Protein AF-A0A8B5WZE5-F1 (afdb_monomer_lite)

Structure (mmCIF, N/CA/C/O backbone):
data_AF-A0A8B5WZE5-F1
#
_entry.id   AF-A0A8B5WZE5-F1
#
loop_
_atom_site.group_PDB
_atom_site.id
_atom_site.type_symbol
_atom_site.label_atom_id
_atom_site.label_alt_id
_atom_site.label_comp_id
_atom_site.label_asym_id
_atom_site.label_entity_id
_atom_site.label_seq_id
_atom_site.pdbx_PDB_ins_code
_atom_site.Cartn_x
_atom_site.Cartn_y
_atom_site.Cartn_z
_atom_site.occupancy
_atom_site.B_iso_or_equiv
_atom_site.auth_seq_id
_atom_site.auth_comp_id
_atom_site.auth_asym_id
_atom_site.auth_atom_id
_atom_site.pdbx_PDB_model_num
ATOM 1 N N . ASN A 1 1 ? -8.996 -3.063 27.173 1.00 74.25 1 ASN A N 1
ATOM 2 C CA . ASN A 1 1 ? -9.411 -4.386 27.710 1.00 74.25 1 ASN A CA 1
ATOM 3 C C . ASN A 1 1 ? -8.411 -4.781 28.792 1.00 74.25 1 ASN A C 1
ATOM 5 O O . ASN A 1 1 ? -7.514 -3.985 29.058 1.00 74.25 1 ASN A O 1
ATOM 9 N N . ASP A 1 2 ? -8.568 -5.942 29.431 1.00 77.44 2 ASP A N 1
ATOM 10 C CA . ASP A 1 2 ? -7.652 -6.405 30.493 1.00 77.44 2 ASP A CA 1
ATOM 11 C C . ASP A 1 2 ? -6.205 -6.588 29.988 1.00 77.44 2 ASP A C 1
ATOM 13 O O . ASP A 1 2 ? -5.259 -6.523 30.766 1.00 77.44 2 ASP A O 1
ATOM 17 N N . ASP A 1 3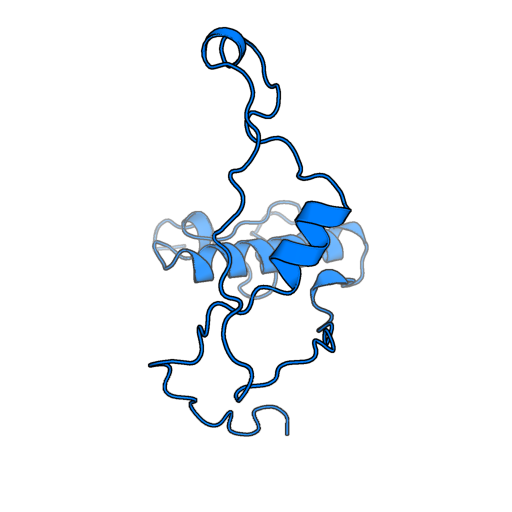 ? -6.035 -6.694 28.668 1.00 82.94 3 ASP A N 1
ATOM 18 C CA . ASP A 1 3 ? -4.751 -6.805 27.971 1.00 82.94 3 ASP A CA 1
ATOM 19 C C . ASP A 1 3 ? -4.038 -5.455 27.734 1.00 82.94 3 ASP A C 1
ATOM 21 O O . ASP A 1 3 ? -2.954 -5.417 27.161 1.00 82.94 3 ASP A O 1
ATOM 25 N N . GLY A 1 4 ? -4.633 -4.327 28.143 1.00 89.12 4 GLY A N 1
ATOM 26 C CA . GLY A 1 4 ? -4.045 -2.990 27.966 1.00 89.12 4 GLY A CA 1
ATOM 27 C C . GLY A 1 4 ? -4.208 -2.380 26.567 1.00 89.12 4 GLY A C 1
ATOM 28 O O . GLY A 1 4 ? -3.695 -1.289 26.319 1.00 89.12 4 GLY A O 1
ATOM 29 N N . PHE A 1 5 ? -4.959 -3.028 25.672 1.00 93.06 5 PHE A N 1
ATOM 30 C CA . PHE A 1 5 ? -5.243 -2.538 24.320 1.00 93.06 5 PHE A CA 1
ATOM 31 C C . PHE A 1 5 ? -6.580 -1.791 24.229 1.00 93.06 5 PHE A C 1
ATOM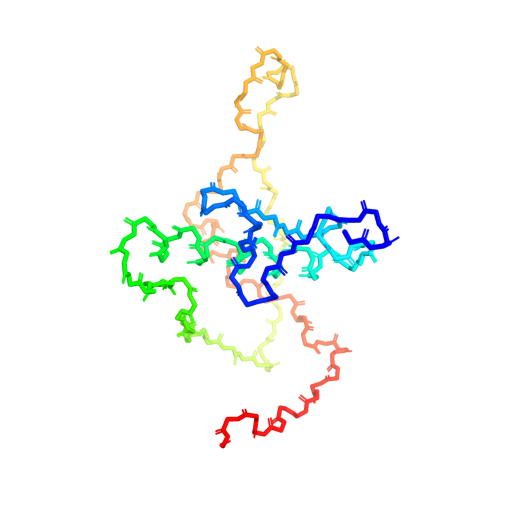 33 O O . PHE A 1 5 ? -7.468 -1.892 25.093 1.00 93.06 5 PHE A O 1
ATOM 40 N N . ILE A 1 6 ? -6.737 -1.024 23.148 1.00 94.56 6 ILE A N 1
ATOM 41 C CA . ILE A 1 6 ? -7.971 -0.302 22.849 1.00 94.56 6 ILE A CA 1
ATOM 42 C C . ILE A 1 6 ? -9.043 -1.319 22.465 1.00 94.56 6 ILE A C 1
ATOM 44 O O . ILE A 1 6 ? -8.933 -2.032 21.470 1.00 94.56 6 ILE A O 1
ATOM 48 N N . ARG A 1 7 ? -10.123 -1.366 23.249 1.00 93.75 7 ARG A N 1
ATOM 49 C CA . ARG A 1 7 ? -11.259 -2.234 22.940 1.00 93.75 7 ARG A CA 1
ATOM 50 C C . ARG A 1 7 ? -11.985 -1.695 21.711 1.00 93.75 7 ARG A C 1
ATOM 52 O O . ARG A 1 7 ? -12.432 -0.548 21.717 1.00 93.75 7 ARG A O 1
ATOM 59 N N . THR A 1 8 ? -12.130 -2.545 20.706 1.00 94.75 8 THR A N 1
ATOM 60 C CA . THR A 1 8 ? -12.795 -2.233 19.441 1.00 94.75 8 THR A CA 1
ATOM 61 C C . THR A 1 8 ? -13.804 -3.311 19.066 1.00 94.75 8 THR A C 1
ATOM 63 O O . THR A 1 8 ? -13.708 -4.452 19.522 1.00 94.75 8 THR A O 1
ATOM 66 N N . ASP A 1 9 ? -14.784 -2.942 18.248 1.00 93.81 9 ASP A N 1
ATOM 67 C CA . ASP A 1 9 ? -15.598 -3.888 17.495 1.00 93.81 9 ASP A CA 1
ATOM 68 C C . ASP A 1 9 ? -14.695 -4.624 16.482 1.00 93.81 9 ASP A C 1
ATOM 70 O O . ASP A 1 9 ? -14.005 -3.972 15.694 1.00 93.81 9 ASP A O 1
ATOM 74 N N . PRO A 1 10 ? -14.666 -5.968 16.482 1.00 90.81 10 PRO A N 1
ATOM 75 C CA . PRO A 1 10 ? -13.763 -6.737 15.623 1.00 90.81 10 PRO A CA 1
ATOM 76 C C . PRO A 1 10 ? -14.065 -6.595 14.121 1.00 90.81 10 PRO A C 1
ATOM 78 O O . PRO A 1 10 ? -13.179 -6.830 13.295 1.00 90.81 10 PRO A O 1
ATOM 81 N N . THR A 1 11 ? -15.291 -6.208 13.768 1.00 89.81 11 THR A N 1
ATOM 82 C CA . THR A 1 11 ? -15.778 -6.070 12.392 1.00 89.81 11 THR A CA 1
ATOM 83 C C . THR A 1 11 ? -15.551 -4.658 11.867 1.00 89.81 11 THR A C 1
ATOM 85 O O . THR A 1 11 ? -15.093 -4.496 10.739 1.00 89.81 11 THR A O 1
ATOM 88 N N . THR A 1 12 ? -15.833 -3.639 12.684 1.00 92.00 12 THR A N 1
ATOM 89 C CA . THR A 1 12 ? -15.807 -2.227 12.253 1.00 92.00 12 THR A CA 1
ATOM 90 C C . THR A 1 12 ? -14.593 -1.443 12.752 1.00 92.00 12 THR A C 1
ATOM 92 O O . THR A 1 12 ? -14.337 -0.343 12.274 1.00 92.00 12 THR A O 1
ATOM 95 N N . GLY A 1 13 ? -13.850 -1.958 13.737 1.00 94.56 13 GLY A N 1
ATOM 96 C CA . GLY A 1 13 ? -12.756 -1.238 14.400 1.00 94.56 13 GLY A CA 1
ATOM 97 C C . GLY A 1 13 ? -13.220 -0.096 15.313 1.00 94.56 13 GLY A C 1
ATOM 98 O O . GLY A 1 13 ? -12.390 0.658 15.824 1.00 94.56 13 GLY A O 1
ATOM 99 N N . GLN A 1 14 ? -14.530 0.067 15.526 1.00 97.06 14 GLN A N 1
ATOM 100 C CA . GLN A 1 14 ? -15.089 1.162 16.320 1.00 97.06 14 GLN A CA 1
ATOM 101 C C . GLN A 1 14 ? -14.819 0.955 17.810 1.00 97.06 14 GLN A C 1
ATOM 103 O O . GLN A 1 14 ? -14.977 -0.143 18.338 1.00 97.06 14 GLN A O 1
ATOM 108 N N . THR A 1 15 ? -14.408 2.011 18.507 1.00 96.81 15 THR A N 1
ATOM 109 C CA . THR A 1 15 ? -14.197 1.970 19.961 1.00 96.81 15 THR A CA 1
ATOM 110 C C . THR A 1 15 ? -15.504 2.222 20.722 1.00 96.81 15 THR A C 1
ATOM 112 O O . THR A 1 15 ? -16.578 2.352 20.140 1.00 96.81 15 THR A O 1
ATOM 115 N N . SER A 1 16 ? -15.430 2.359 22.048 1.00 95.81 16 SER A N 1
ATOM 116 C CA . SER A 1 16 ? -16.565 2.834 22.852 1.00 95.81 16 SER A CA 1
ATOM 117 C C . SER A 1 16 ? -17.004 4.267 22.523 1.00 95.81 16 SER A C 1
ATOM 119 O O . SER A 1 16 ? -18.099 4.667 22.912 1.00 95.81 16 SER A O 1
ATOM 121 N N . LEU A 1 17 ? -16.154 5.063 21.865 1.00 96.69 17 LEU A N 1
ATOM 122 C CA . LEU A 1 17 ? -16.511 6.391 21.377 1.00 96.69 17 LEU A CA 1
ATOM 123 C C . LEU A 1 17 ? -16.948 6.277 19.908 1.00 96.69 17 LEU A C 1
ATOM 125 O O . LEU A 1 17 ? -16.138 5.846 19.087 1.00 96.69 17 LEU A O 1
ATOM 129 N N . PRO A 1 18 ? -18.174 6.706 19.544 1.00 94.69 18 PRO A N 1
ATOM 130 C CA . PRO A 1 18 ? -18.724 6.473 18.205 1.00 94.69 18 PRO A CA 1
ATOM 131 C C . PRO A 1 18 ? -17.876 7.014 17.045 1.00 94.69 18 PRO A C 1
ATOM 133 O O . PRO A 1 18 ? -17.896 6.464 15.952 1.00 94.69 18 PRO A O 1
ATOM 136 N N . TRP A 1 19 ? -17.117 8.079 17.280 1.00 94.88 19 TRP A N 1
ATOM 137 C CA . TRP A 1 19 ? -16.306 8.763 16.272 1.00 94.88 19 TRP A CA 1
ATOM 138 C C . TRP A 1 19 ? -14.815 8.390 16.333 1.00 94.88 19 TRP A C 1
ATOM 140 O O . TRP A 1 19 ? -14.006 8.994 15.634 1.00 94.88 19 TRP A O 1
ATOM 150 N N . VAL A 1 20 ? -14.436 7.419 17.173 1.00 97.31 20 VAL A N 1
ATOM 151 C CA . VAL A 1 20 ? -13.049 6.963 17.329 1.00 97.31 20 VAL A CA 1
ATOM 152 C C . VAL A 1 20 ? -12.947 5.491 16.953 1.00 97.31 20 VAL A C 1
ATOM 154 O O . VAL A 1 20 ? -13.682 4.648 17.473 1.00 97.31 20 VAL A O 1
ATOM 157 N N . PHE A 1 21 ? -11.979 5.190 16.092 1.00 97.38 21 PHE A N 1
ATOM 158 C CA . PHE A 1 21 ? -11.694 3.859 15.569 1.00 97.38 21 PHE A CA 1
ATOM 159 C C . PHE A 1 21 ? -10.238 3.492 15.858 1.00 97.38 21 PHE A C 1
ATOM 161 O O . PHE A 1 21 ? -9.384 4.370 16.004 1.00 97.38 21 PHE A O 1
ATOM 168 N N . SER A 1 22 ? -9.944 2.200 15.960 1.00 96.38 22 SER A N 1
ATOM 169 C CA . SER A 1 22 ? -8.585 1.702 16.158 1.00 96.38 22 SER A CA 1
ATOM 170 C C . SER A 1 22 ? -8.373 0.381 15.419 1.00 96.38 22 SER A C 1
ATOM 172 O O . SER A 1 22 ? -9.299 -0.403 15.230 1.00 96.38 22 SER A O 1
ATOM 174 N N . GLY A 1 23 ? -7.137 0.147 14.990 1.00 95.12 23 GLY A N 1
ATOM 175 C CA . GLY A 1 23 ? -6.712 -1.053 14.283 1.00 95.12 23 GLY A CA 1
ATOM 176 C C . GLY A 1 23 ? -5.224 -1.314 14.505 1.00 95.12 23 GLY A C 1
ATOM 177 O O . GLY A 1 23 ? -4.501 -0.467 15.034 1.00 95.12 23 GLY A O 1
ATOM 178 N N . GLY A 1 24 ? -4.773 -2.503 14.112 1.00 93.75 24 GLY A N 1
ATOM 179 C CA . GLY A 1 24 ? -3.401 -2.964 14.314 1.00 93.75 24 GLY A CA 1
ATOM 180 C C . GLY A 1 24 ? -3.064 -3.182 15.786 1.00 93.75 24 GLY A C 1
ATOM 181 O O . GLY A 1 24 ? -3.947 -3.423 16.610 1.00 93.75 24 GLY A O 1
ATOM 182 N N . ASP A 1 25 ? -1.779 -3.072 16.115 1.00 94.81 25 ASP A N 1
ATOM 183 C CA . ASP A 1 25 ? -1.249 -3.435 17.432 1.00 94.81 25 ASP A CA 1
ATOM 184 C C . ASP A 1 25 ? -1.888 -2.657 18.593 1.00 94.81 25 ASP A C 1
ATOM 186 O O . ASP A 1 25 ? -1.992 -3.178 19.700 1.00 94.81 25 ASP A O 1
ATOM 190 N N . ALA A 1 26 ? -2.381 -1.438 18.348 1.00 92.50 26 ALA A N 1
ATOM 191 C CA . ALA A 1 26 ? -3.083 -0.644 19.356 1.00 92.50 26 ALA A CA 1
ATOM 192 C C . ALA A 1 26 ? -4.426 -1.263 19.794 1.00 92.50 26 ALA A C 1
ATOM 194 O O . ALA A 1 26 ? -4.874 -1.020 20.917 1.00 92.50 26 ALA A O 1
ATOM 195 N N . ALA A 1 27 ? -5.062 -2.050 18.922 1.00 92.06 27 ALA A N 1
ATOM 196 C CA . ALA A 1 27 ? -6.361 -2.676 19.156 1.00 92.06 27 ALA A CA 1
ATOM 197 C C . ALA A 1 27 ? -6.249 -4.179 19.457 1.00 92.06 27 ALA A C 1
ATOM 199 O O . ALA A 1 27 ? -6.918 -4.676 20.360 1.00 92.06 27 ALA A O 1
ATOM 200 N N . THR A 1 28 ? -5.414 -4.905 18.708 1.00 87.25 28 THR A N 1
ATOM 201 C CA . THR A 1 28 ? -5.318 -6.375 18.780 1.00 87.25 28 THR A CA 1
ATOM 202 C C . THR A 1 28 ? -4.072 -6.885 19.498 1.00 87.25 28 THR A C 1
ATOM 204 O O . THR A 1 28 ? -3.958 -8.087 19.722 1.00 87.25 28 THR A O 1
ATOM 207 N N . GLY A 1 29 ? -3.131 -6.000 19.830 1.00 88.81 29 GLY A N 1
ATOM 208 C CA . GLY A 1 29 ? -1.786 -6.379 20.249 1.00 88.81 29 GLY A CA 1
ATOM 209 C C . GLY A 1 29 ? -0.880 -6.803 19.086 1.00 88.81 29 GLY A C 1
ATOM 210 O O . GLY A 1 29 ? -1.349 -6.888 17.945 1.00 88.81 29 GLY A O 1
ATOM 211 N N . PRO A 1 30 ? 0.418 -7.045 19.368 1.00 90.44 30 PRO A N 1
ATOM 212 C CA . PRO A 1 30 ? 1.441 -7.305 18.357 1.00 90.44 30 PRO A CA 1
ATOM 213 C C . PRO A 1 30 ? 1.065 -8.445 17.412 1.00 90.44 30 PRO A C 1
ATOM 215 O O . PRO A 1 30 ? 0.794 -9.567 17.848 1.00 90.44 30 PRO A O 1
ATOM 218 N N . SER A 1 31 ? 1.073 -8.171 16.110 1.00 90.88 31 SER A N 1
ATOM 219 C CA . SER A 1 31 ? 0.744 -9.164 15.087 1.00 90.88 31 SER A CA 1
ATOM 220 C C . SER A 1 31 ? 1.610 -9.026 13.833 1.00 90.88 31 SER A C 1
ATOM 222 O O . SER A 1 31 ? 2.638 -8.352 13.821 1.00 90.88 31 SER A O 1
ATOM 224 N N . SER A 1 32 ? 1.214 -9.706 12.756 1.00 94.06 32 SER A N 1
ATOM 225 C CA . SER A 1 32 ? 1.829 -9.506 11.446 1.00 94.06 32 SER A CA 1
ATOM 226 C C . SER A 1 32 ? 1.437 -8.148 10.856 1.00 94.06 32 SER A C 1
ATOM 228 O O . SER A 1 32 ? 0.336 -7.642 11.086 1.00 94.06 32 SER A O 1
ATOM 230 N N . VAL A 1 33 ? 2.307 -7.595 10.007 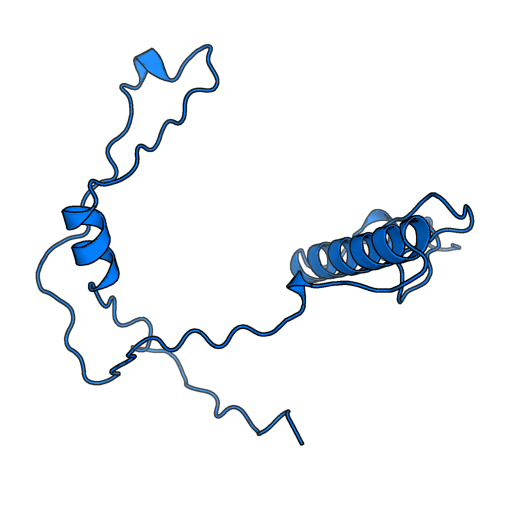1.00 94.06 33 VAL A N 1
ATOM 231 C CA . VAL A 1 33 ? 2.015 -6.373 9.238 1.00 94.06 33 VAL A CA 1
ATOM 232 C C . VAL A 1 33 ? 0.736 -6.537 8.407 1.00 94.06 33 VAL A C 1
ATOM 234 O O . VAL A 1 33 ? -0.070 -5.615 8.330 1.00 94.06 33 VAL A O 1
ATOM 237 N N . VAL A 1 34 ? 0.504 -7.730 7.848 1.00 94.38 34 VAL A N 1
ATOM 238 C CA . VAL A 1 34 ? -0.710 -8.044 7.078 1.00 94.38 34 VAL A CA 1
ATOM 239 C C . VAL A 1 34 ? -1.962 -7.915 7.947 1.00 94.38 34 VAL A C 1
ATOM 241 O O . VAL A 1 34 ? -2.945 -7.314 7.520 1.00 94.38 34 VAL A O 1
ATOM 244 N N . ASN A 1 35 ? -1.918 -8.400 9.189 1.00 93.50 35 ASN A N 1
ATOM 245 C CA . ASN A 1 35 ? -3.039 -8.269 10.120 1.00 93.50 35 ASN A CA 1
ATOM 246 C C . ASN A 1 35 ? -3.288 -6.810 10.517 1.00 93.50 35 ASN A C 1
ATOM 248 O O . ASN A 1 35 ? -4.446 -6.403 10.630 1.00 93.50 35 ASN A O 1
ATOM 252 N N . ALA A 1 36 ? -2.229 -6.014 10.684 1.00 94.31 36 ALA A N 1
ATOM 253 C CA . ALA A 1 36 ? -2.356 -4.587 10.962 1.00 94.31 36 ALA A CA 1
ATOM 254 C C . ALA A 1 36 ? -2.986 -3.825 9.784 1.00 94.31 36 ALA A C 1
ATOM 256 O O . ALA A 1 36 ? -3.902 -3.030 9.998 1.00 94.31 36 ALA A O 1
ATOM 257 N N . ILE A 1 37 ? -2.573 -4.123 8.546 1.00 94.56 37 ILE A N 1
ATOM 258 C CA . ILE A 1 37 ? -3.175 -3.564 7.325 1.00 94.56 37 ILE A CA 1
ATOM 259 C C . ILE A 1 37 ? -4.654 -3.952 7.235 1.00 94.56 37 ILE A C 1
ATOM 261 O O . ILE A 1 37 ? -5.505 -3.085 7.048 1.00 94.56 37 ILE A O 1
ATOM 265 N N . ALA A 1 38 ? -4.979 -5.232 7.441 1.00 92.94 38 ALA A N 1
ATOM 266 C CA . ALA A 1 38 ? -6.359 -5.709 7.421 1.00 92.94 38 ALA A CA 1
ATOM 267 C C . ALA A 1 38 ? -7.223 -5.034 8.502 1.00 92.94 38 ALA A C 1
ATOM 269 O O . ALA A 1 38 ? -8.389 -4.731 8.269 1.00 92.94 38 ALA A O 1
ATOM 270 N N . ALA A 1 39 ? -6.669 -4.782 9.691 1.00 95.06 39 ALA A N 1
ATOM 271 C CA . ALA A 1 39 ? -7.364 -4.056 10.752 1.00 95.06 39 ALA A CA 1
ATOM 272 C C . ALA A 1 39 ? -7.578 -2.573 10.413 1.00 95.06 39 ALA A C 1
ATOM 274 O O . ALA A 1 39 ? -8.644 -2.036 10.708 1.00 95.06 39 ALA A O 1
ATOM 275 N N . GLY A 1 40 ? -6.601 -1.926 9.772 1.00 94.38 40 GLY A N 1
ATOM 276 C CA . GLY A 1 40 ? -6.748 -0.559 9.269 1.00 94.38 40 GLY A CA 1
ATOM 277 C C . GLY A 1 40 ? -7.833 -0.446 8.196 1.00 94.38 40 GLY A C 1
ATOM 278 O O . GLY A 1 40 ? -8.633 0.484 8.226 1.00 94.38 40 GLY A O 1
ATOM 279 N N . GLU A 1 41 ? -7.914 -1.426 7.297 1.00 94.38 41 GLU A N 1
ATOM 280 C CA . GLU A 1 41 ? -8.952 -1.499 6.265 1.00 94.38 41 GLU A CA 1
ATOM 281 C C . GLU A 1 41 ? -10.357 -1.661 6.873 1.00 94.38 41 GLU A C 1
ATOM 283 O O . GLU A 1 41 ? -11.263 -0.908 6.520 1.00 94.38 41 GLU A O 1
ATOM 288 N N . ARG A 1 42 ? -10.528 -2.544 7.870 1.00 93.25 42 ARG A N 1
ATOM 289 C CA . ARG A 1 42 ? -11.797 -2.665 8.616 1.00 93.25 42 ARG A CA 1
ATOM 290 C C . ARG A 1 42 ? -12.193 -1.360 9.300 1.00 93.25 42 ARG A C 1
ATOM 292 O O . ARG A 1 42 ? -13.348 -0.953 9.209 1.00 93.25 42 ARG A O 1
ATOM 299 N N . ALA A 1 43 ? -11.236 -0.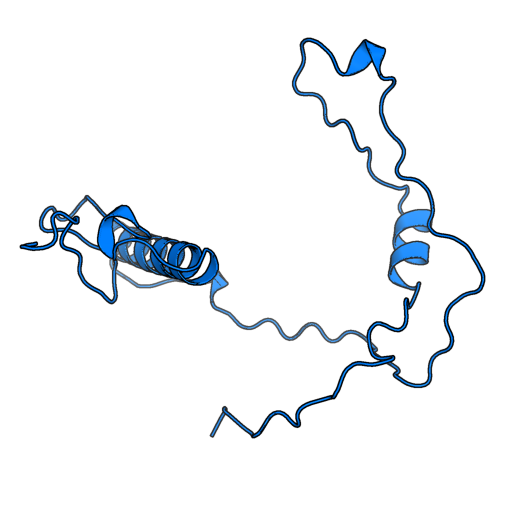688 9.943 1.00 95.06 43 ALA A N 1
ATOM 300 C CA . ALA A 1 43 ? -11.471 0.611 10.565 1.00 95.06 43 ALA A CA 1
ATOM 301 C C . ALA A 1 43 ? -11.897 1.669 9.534 1.00 95.06 43 ALA A C 1
ATOM 303 O O . ALA A 1 43 ? -12.800 2.452 9.809 1.00 95.06 43 ALA A O 1
ATOM 304 N N . ALA A 1 44 ? -11.309 1.668 8.333 1.00 94.25 44 ALA A N 1
ATOM 305 C CA . ALA A 1 44 ? -11.703 2.569 7.252 1.00 94.25 44 ALA A CA 1
ATOM 306 C C . ALA A 1 44 ? -13.148 2.322 6.787 1.00 94.25 44 ALA A C 1
ATOM 308 O O . ALA A 1 44 ? -13.897 3.279 6.604 1.00 94.25 44 ALA A O 1
ATOM 309 N N . VAL A 1 45 ? -13.569 1.058 6.672 1.00 93.31 45 VAL A N 1
ATOM 310 C CA . VAL A 1 45 ? -14.968 0.707 6.372 1.00 93.31 45 VAL A CA 1
ATOM 311 C C . VAL A 1 45 ? -15.917 1.133 7.492 1.00 93.31 45 VAL A C 1
ATOM 313 O O . VAL A 1 45 ? -16.992 1.667 7.214 1.00 93.31 45 VAL A O 1
ATOM 316 N N . GLY A 1 46 ? -15.517 0.959 8.755 1.00 94.44 46 GLY A N 1
ATOM 317 C CA . GLY A 1 46 ? -16.284 1.440 9.904 1.00 94.44 46 GLY A CA 1
ATOM 318 C C . GLY A 1 46 ? -16.453 2.961 9.904 1.00 94.44 46 GLY A C 1
ATOM 319 O O . GLY A 1 46 ? -17.553 3.453 10.149 1.00 94.44 46 GLY A O 1
ATOM 320 N N . ILE A 1 47 ? -15.390 3.701 9.570 1.00 95.19 47 ILE A N 1
ATOM 321 C CA . ILE A 1 47 ? -15.415 5.164 9.431 1.00 95.19 47 ILE A CA 1
ATOM 322 C C . ILE A 1 47 ? -16.350 5.580 8.292 1.00 95.19 47 ILE A C 1
ATOM 324 O O . ILE A 1 47 ? -17.203 6.441 8.498 1.00 95.19 47 ILE A O 1
ATOM 328 N N . ASP A 1 48 ? -16.218 4.970 7.112 1.00 94.00 48 ASP A N 1
ATOM 329 C CA . ASP A 1 48 ? -17.062 5.267 5.947 1.00 94.00 48 ASP A CA 1
ATOM 330 C C . ASP A 1 48 ? -18.545 5.031 6.263 1.00 94.00 48 ASP A C 1
ATOM 332 O O . ASP A 1 48 ? -19.367 5.934 6.104 1.00 94.00 48 ASP A O 1
ATOM 336 N N . THR A 1 49 ? -18.865 3.871 6.842 1.00 93.88 49 THR A N 1
ATOM 337 C CA . THR A 1 49 ? -20.225 3.513 7.269 1.00 93.88 49 THR A CA 1
ATOM 338 C C . THR A 1 49 ? -20.764 4.484 8.321 1.00 93.88 49 THR A C 1
ATOM 340 O O . THR A 1 49 ? -21.915 4.909 8.236 1.00 93.88 49 THR A O 1
ATOM 343 N N . TYR A 1 50 ? -19.944 4.889 9.297 1.00 94.88 50 TYR A N 1
ATOM 344 C CA . TYR A 1 50 ? -20.342 5.857 10.324 1.00 94.88 50 TYR A CA 1
ATOM 345 C C . TYR A 1 50 ? -20.640 7.244 9.740 1.00 94.88 50 TYR A C 1
ATOM 347 O O . TYR A 1 50 ? -21.583 7.905 10.174 1.00 94.88 50 TYR A O 1
ATOM 355 N N . LEU A 1 51 ? -19.856 7.689 8.755 1.00 94.81 51 LEU A N 1
ATOM 356 C CA . LEU A 1 51 ? -20.013 9.005 8.133 1.00 94.81 51 LEU A CA 1
ATOM 357 C C . LEU A 1 51 ? -21.135 9.045 7.089 1.00 94.81 51 LEU A C 1
ATOM 359 O O . LEU A 1 51 ? -21.787 10.077 6.937 1.00 94.81 51 LEU A O 1
ATOM 363 N N . CYS A 1 52 ? -21.345 7.949 6.360 1.00 92.19 52 CYS A N 1
ATOM 364 C CA . CYS A 1 52 ? -22.248 7.902 5.210 1.00 92.19 52 CYS A CA 1
ATOM 365 C C . CYS A 1 52 ? -23.574 7.181 5.486 1.00 92.19 52 CYS A C 1
ATOM 367 O O . CYS A 1 52 ? -24.512 7.343 4.708 1.00 92.19 52 CYS A O 1
ATOM 369 N N . GLY A 1 53 ? -23.672 6.408 6.572 1.00 91.75 53 GLY A N 1
ATOM 370 C CA . GLY A 1 53 ? -24.859 5.627 6.936 1.00 91.75 53 GLY A CA 1
ATOM 371 C C . GLY A 1 53 ? -25.044 4.327 6.145 1.00 91.75 53 GLY A C 1
ATOM 372 O O . GLY A 1 53 ? -26.017 3.614 6.374 1.00 91.75 53 GLY A O 1
ATOM 373 N N . GLU A 1 54 ? -24.125 4.006 5.235 1.00 89.81 54 GLU A N 1
ATOM 374 C CA . GLU A 1 54 ? -24.115 2.783 4.432 1.00 89.81 54 GLU A CA 1
ATOM 375 C C . GLU A 1 54 ? -22.669 2.346 4.161 1.00 89.81 54 GLU A C 1
ATOM 377 O O . GLU A 1 54 ? -21.773 3.187 4.070 1.00 89.81 54 GLU A O 1
ATOM 382 N N . GLU A 1 55 ? -22.438 1.039 4.036 1.00 85.75 55 GLU A N 1
ATOM 383 C CA . GLU A 1 55 ? -21.129 0.493 3.669 1.00 85.75 55 GLU A CA 1
ATOM 384 C C . GLU A 1 55 ? -20.933 0.609 2.153 1.00 85.75 55 GLU A C 1
ATOM 386 O O . GLU A 1 55 ? -21.674 -0.005 1.383 1.00 85.75 55 GLU A O 1
ATOM 391 N N . ARG A 1 56 ? -19.930 1.382 1.711 1.00 85.44 56 ARG A N 1
ATOM 392 C CA . ARG A 1 56 ? -19.656 1.564 0.275 1.00 85.44 56 ARG A CA 1
ATOM 393 C C . ARG A 1 56 ? -18.425 0.837 -0.222 1.00 85.44 56 ARG A C 1
ATOM 395 O O . ARG A 1 56 ? -18.372 0.604 -1.422 1.00 85.44 56 ARG A O 1
ATOM 402 N N . ALA A 1 57 ? -17.461 0.551 0.663 1.00 83.44 57 ALA A N 1
ATOM 403 C CA . ALA A 1 57 ? -16.189 -0.167 0.473 1.00 83.44 57 ALA A CA 1
ATOM 404 C C . ALA A 1 57 ? -15.803 -0.507 -0.987 1.00 83.44 57 ALA A C 1
ATOM 406 O O . ALA A 1 57 ? -15.522 -1.655 -1.329 1.00 83.44 57 ALA A O 1
ATOM 407 N N . PHE A 1 58 ? -15.768 0.495 -1.873 1.00 84.56 58 PHE A N 1
ATOM 408 C CA . PHE A 1 58 ? -15.745 0.274 -3.327 1.00 84.56 58 PHE A CA 1
ATOM 409 C C . PHE A 1 58 ? -14.395 -0.274 -3.806 1.00 84.56 58 PHE A C 1
ATOM 411 O O . PHE A 1 58 ? -14.249 -0.724 -4.941 1.00 84.56 58 PHE A O 1
ATOM 418 N N . TRP A 1 59 ? -13.392 -0.220 -2.931 1.00 84.75 59 TRP A N 1
ATOM 419 C CA . TRP A 1 59 ? -12.068 -0.796 -3.113 1.00 84.75 59 TRP A CA 1
ATOM 420 C C . TRP A 1 59 ? -12.017 -2.305 -2.836 1.00 84.75 59 TRP A C 1
ATOM 422 O O . TRP A 1 59 ? -11.052 -2.940 -3.243 1.00 84.75 59 TRP A O 1
ATOM 432 N N . ARG A 1 60 ? -13.039 -2.899 -2.198 1.00 84.12 60 ARG A N 1
ATOM 433 C CA . ARG A 1 60 ? -13.161 -4.360 -2.003 1.00 84.12 60 ARG A CA 1
ATOM 434 C C . ARG A 1 60 ? -13.680 -5.095 -3.244 1.00 84.12 60 ARG A C 1
ATOM 436 O O . ARG A 1 60 ? -13.986 -6.281 -3.180 1.00 84.12 60 ARG A O 1
ATOM 443 N N . ILE A 1 61 ? -13.825 -4.395 -4.366 1.00 84.12 61 ILE A N 1
ATOM 444 C CA . ILE A 1 61 ? -14.263 -4.999 -5.619 1.00 84.12 61 ILE A CA 1
ATOM 445 C C . ILE A 1 61 ? -13.067 -5.709 -6.244 1.00 84.12 61 ILE A C 1
ATOM 447 O O . ILE A 1 61 ? -12.122 -5.055 -6.694 1.00 84.12 61 ILE A O 1
ATOM 451 N N . ASP A 1 62 ? -13.147 -7.036 -6.322 1.00 81.81 62 ASP A N 1
ATOM 452 C CA . ASP A 1 62 ? -12.201 -7.828 -7.097 1.00 81.81 62 ASP A CA 1
ATOM 453 C C . ASP A 1 62 ? -12.249 -7.381 -8.557 1.00 81.81 62 ASP A C 1
ATOM 455 O O . ASP A 1 62 ? -13.242 -7.547 -9.271 1.00 81.81 62 ASP A O 1
ATOM 459 N N . ARG A 1 63 ? -11.149 -6.782 -9.009 1.00 80.62 63 ARG A N 1
ATOM 460 C CA . ARG A 1 63 ? -10.936 -6.480 -10.418 1.00 80.62 63 ARG A CA 1
ATOM 461 C C . ARG A 1 63 ? -10.072 -7.576 -11.000 1.00 80.62 63 ARG A C 1
ATOM 463 O O . ARG A 1 63 ? -8.866 -7.612 -10.771 1.00 80.62 63 ARG A O 1
ATOM 470 N N . THR A 1 64 ? -10.689 -8.458 -11.774 1.00 79.94 64 THR A N 1
ATOM 471 C CA . THR A 1 64 ? -9.942 -9.384 -12.619 1.00 79.94 64 THR A CA 1
ATOM 472 C C . THR A 1 64 ? -9.231 -8.567 -13.690 1.00 79.94 64 THR A C 1
ATOM 474 O O . THR A 1 64 ? -9.871 -8.025 -14.593 1.00 79.94 64 THR A O 1
ATOM 477 N N . VAL A 1 65 ? -7.914 -8.434 -13.566 1.00 77.50 65 VAL A N 1
ATOM 478 C CA . VAL A 1 65 ? -7.092 -7.890 -14.642 1.00 77.50 65 VAL A CA 1
ATOM 479 C C . VAL A 1 65 ? -6.796 -9.050 -15.580 1.00 77.50 65 VAL A C 1
ATOM 481 O O . VAL A 1 65 ? -6.072 -9.972 -15.210 1.00 77.50 65 VAL A O 1
ATOM 484 N N . ASP A 1 66 ? -7.405 -9.021 -16.762 1.00 78.19 66 ASP A N 1
ATOM 485 C CA . ASP A 1 66 ? -7.076 -9.956 -17.833 1.00 78.19 66 ASP A CA 1
ATOM 486 C C . ASP A 1 66 ? -5.716 -9.555 -18.407 1.00 78.19 66 ASP A C 1
ATOM 488 O O . ASP A 1 66 ? -5.603 -8.664 -19.251 1.00 78.19 66 ASP A O 1
ATOM 492 N N . VAL A 1 67 ? -4.664 -10.132 -17.832 1.00 72.88 67 VAL A N 1
ATOM 493 C CA . VAL A 1 67 ? -3.306 -10.016 -18.348 1.00 72.88 67 VAL A CA 1
ATOM 494 C C . VAL A 1 67 ? -2.991 -11.287 -19.129 1.00 72.88 67 VAL A C 1
ATOM 496 O O . VAL A 1 67 ? -3.134 -12.379 -18.573 1.00 72.88 67 VAL A O 1
ATOM 499 N N . PRO A 1 68 ? -2.541 -11.184 -20.392 1.00 72.44 68 PRO A N 1
ATOM 500 C CA . PRO A 1 68 ? -2.056 -12.348 -21.110 1.00 72.44 68 PRO A CA 1
ATOM 501 C C . PRO A 1 68 ? -0.836 -12.892 -20.361 1.00 72.44 68 PRO A C 1
ATOM 503 O O . PRO A 1 68 ? 0.227 -12.273 -20.341 1.00 72.44 68 PRO A O 1
ATOM 506 N N . PHE A 1 69 ? -1.013 -14.031 -19.698 1.00 74.12 69 PHE A N 1
ATOM 507 C CA . PHE A 1 69 ? 0.058 -14.763 -19.042 1.00 74.12 69 PHE A CA 1
ATOM 508 C C . PHE A 1 69 ? 0.303 -16.048 -19.819 1.00 74.12 69 PHE A C 1
ATOM 510 O O . PHE A 1 69 ? -0.543 -16.941 -19.848 1.00 74.12 69 PHE A O 1
ATOM 517 N N . ASP A 1 70 ? 1.466 -16.113 -20.452 1.00 76.69 70 ASP A N 1
ATOM 518 C CA . ASP A 1 70 ? 1.949 -17.298 -21.141 1.00 76.69 70 ASP A CA 1
ATOM 519 C C . ASP A 1 70 ? 3.126 -17.877 -20.353 1.00 76.69 70 ASP A C 1
ATOM 521 O O . ASP A 1 70 ? 4.184 -17.254 -20.245 1.00 76.69 70 ASP A O 1
ATOM 525 N N . ILE A 1 71 ? 2.914 -19.059 -19.772 1.00 76.56 71 ILE A N 1
ATOM 526 C CA . ILE A 1 71 ? 3.917 -19.776 -18.976 1.00 76.56 71 ILE A CA 1
ATOM 527 C C . ILE A 1 71 ? 5.068 -20.312 -19.839 1.00 76.56 71 ILE A C 1
ATOM 529 O O . ILE A 1 71 ? 6.182 -20.492 -19.345 1.00 76.56 71 ILE A O 1
ATOM 533 N N . ASP A 1 72 ? 4.803 -20.537 -21.127 1.00 79.00 72 ASP A N 1
ATOM 534 C CA . ASP A 1 72 ? 5.770 -21.065 -22.084 1.00 79.00 72 ASP A CA 1
ATOM 535 C C . ASP A 1 72 ? 6.561 -19.945 -22.777 1.00 79.00 72 ASP A C 1
ATOM 537 O O . ASP A 1 72 ? 7.506 -20.220 -23.515 1.00 79.00 72 ASP A O 1
ATOM 541 N N . SER A 1 73 ? 6.222 -18.678 -22.513 1.00 78.25 73 SER A N 1
ATOM 542 C CA . SER A 1 73 ? 6.927 -17.526 -23.071 1.00 78.25 73 SER A CA 1
ATOM 543 C C . SER A 1 73 ? 8.363 -17.438 -22.549 1.00 78.25 73 SER A C 1
ATOM 545 O O . SER A 1 73 ? 8.635 -17.530 -21.344 1.00 78.25 73 SER A O 1
ATOM 547 N N . ASP A 1 74 ? 9.306 -17.240 -23.468 1.00 79.69 74 ASP A N 1
ATOM 548 C CA . ASP A 1 74 ? 10.715 -17.059 -23.138 1.00 79.69 74 ASP A CA 1
ATOM 549 C C . ASP A 1 74 ? 10.989 -15.638 -22.609 1.00 79.69 74 ASP A C 1
ATOM 551 O O . ASP A 1 74 ? 10.404 -14.661 -23.091 1.00 79.69 74 ASP A O 1
ATOM 555 N N . PRO A 1 75 ? 11.921 -15.469 -21.648 1.00 81.19 75 PRO A N 1
ATOM 556 C CA . PRO A 1 75 ? 12.394 -14.147 -21.268 1.00 8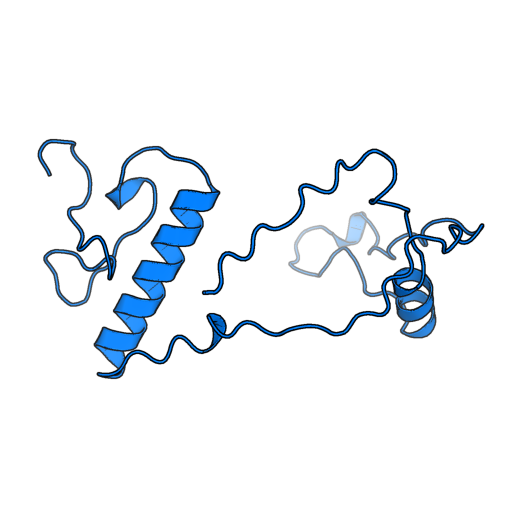1.19 75 PRO A CA 1
ATOM 557 C C . PRO A 1 75 ? 12.972 -13.402 -22.471 1.00 81.19 75 PRO A C 1
ATOM 559 O O . PRO A 1 75 ? 13.752 -13.939 -23.259 1.00 81.19 75 PRO A O 1
ATOM 562 N N . VAL A 1 76 ? 12.668 -12.114 -22.562 1.00 83.56 76 VAL A N 1
ATOM 563 C CA . VAL A 1 76 ? 13.347 -11.226 -23.509 1.00 83.56 76 VAL A CA 1
ATOM 564 C C . VAL A 1 76 ? 14.830 -11.075 -23.141 1.00 83.56 76 VAL A C 1
ATOM 566 O O . VAL A 1 76 ? 15.200 -11.022 -21.969 1.00 83.56 76 VAL A O 1
ATOM 569 N N . ALA A 1 77 ? 15.691 -10.964 -24.155 1.00 84.44 77 ALA A N 1
ATOM 570 C CA . ALA A 1 77 ? 17.148 -10.975 -23.983 1.00 84.44 77 ALA A CA 1
ATOM 571 C C . ALA A 1 77 ? 17.764 -9.639 -23.517 1.00 84.44 77 ALA A C 1
ATOM 573 O O . ALA A 1 77 ? 18.970 -9.570 -23.287 1.00 84.44 77 ALA A O 1
ATOM 574 N N . TYR A 1 78 ? 16.978 -8.563 -23.418 1.00 86.62 78 TYR A N 1
ATOM 575 C CA . TYR A 1 78 ? 17.478 -7.252 -23.004 1.00 86.62 78 TYR A CA 1
ATOM 576 C C . TYR A 1 78 ? 17.390 -7.042 -21.488 1.00 86.62 78 TYR A C 1
ATOM 578 O O . TYR A 1 78 ? 16.504 -7.558 -20.803 1.00 86.62 78 TYR A O 1
ATOM 586 N N . GLU A 1 79 ? 18.307 -6.228 -20.968 1.00 89.00 79 GLU A N 1
ATOM 587 C CA . GLU A 1 79 ? 18.397 -5.920 -19.543 1.00 89.00 79 GLU A CA 1
ATOM 588 C C . GLU A 1 79 ? 17.292 -4.961 -19.067 1.00 89.00 79 GLU A C 1
ATOM 590 O O . GLU A 1 79 ? 16.583 -4.306 -19.842 1.00 89.00 79 GLU A O 1
ATOM 595 N N . ARG A 1 80 ? 17.135 -4.878 -17.742 1.00 90.38 80 ARG A N 1
ATOM 596 C CA . ARG A 1 80 ? 16.252 -3.895 -17.113 1.00 90.38 80 ARG A CA 1
ATOM 597 C C . ARG A 1 80 ? 16.784 -2.492 -17.399 1.00 90.38 80 ARG A C 1
ATOM 599 O O . ARG A 1 80 ? 17.926 -2.191 -17.065 1.00 90.38 80 ARG A O 1
ATOM 606 N N . GLU A 1 81 ? 15.930 -1.627 -17.937 1.00 93.94 81 GLU A N 1
ATOM 607 C CA . GLU A 1 81 ? 16.279 -0.218 -18.109 1.00 93.94 81 GLU A CA 1
ATOM 608 C C . GLU A 1 81 ? 16.486 0.430 -16.727 1.00 93.94 81 GLU A C 1
ATOM 610 O O . GLU A 1 81 ? 15.643 0.245 -15.839 1.00 93.94 81 GLU A O 1
ATOM 615 N N . PRO A 1 82 ? 17.578 1.177 -16.499 1.00 94.00 82 PRO A N 1
ATOM 616 C CA . PRO A 1 82 ? 17.744 1.920 -15.260 1.00 94.00 82 PRO A CA 1
ATOM 617 C C . PRO A 1 82 ? 16.627 2.959 -15.098 1.00 94.00 82 PRO A C 1
ATOM 619 O O . PRO A 1 82 ? 16.140 3.547 -16.064 1.00 94.00 82 PRO A O 1
ATOM 622 N N . LEU A 1 83 ? 16.206 3.193 -13.855 1.00 93.88 83 LEU A N 1
ATOM 623 C CA . LEU A 1 83 ? 15.314 4.308 -13.549 1.00 93.88 83 LEU A CA 1
ATOM 624 C C . LEU A 1 83 ? 16.113 5.611 -13.665 1.00 93.88 83 LEU A C 1
ATOM 626 O O . LEU A 1 83 ? 17.159 5.733 -13.017 1.00 93.88 83 LEU A O 1
ATOM 630 N N . PRO A 1 84 ? 15.663 6.586 -14.472 1.00 94.69 84 PRO A N 1
ATOM 631 C CA . PRO A 1 84 ? 16.265 7.905 -14.465 1.00 94.69 84 PRO A CA 1
ATOM 632 C C . PRO A 1 84 ? 16.091 8.496 -13.068 1.00 94.69 84 PRO A C 1
ATOM 634 O O . PRO A 1 84 ? 15.020 8.405 -12.474 1.00 94.69 84 PRO A O 1
ATOM 637 N N . THR A 1 85 ? 17.144 9.090 -12.518 1.00 96.12 85 THR A N 1
ATOM 638 C CA . THR A 1 85 ? 17.069 9.723 -11.200 1.00 96.12 85 THR A CA 1
ATOM 639 C C . THR A 1 85 ? 17.612 11.133 -11.263 1.00 96.12 85 THR A C 1
ATOM 641 O O . THR A 1 85 ? 18.441 11.452 -12.115 1.00 96.12 85 THR A O 1
ATOM 644 N N . ILE A 1 86 ? 17.151 11.991 -10.358 1.00 94.56 86 ILE A N 1
ATOM 645 C CA . ILE A 1 86 ? 17.756 13.312 -10.210 1.00 94.56 86 ILE A CA 1
ATOM 646 C C . ILE A 1 86 ? 19.181 13.186 -9.653 1.00 94.56 86 ILE A C 1
ATOM 648 O O . ILE A 1 86 ? 19.481 12.293 -8.846 1.00 94.56 86 ILE A O 1
ATOM 652 N N . GLU A 1 87 ? 20.038 14.127 -10.044 1.00 93.31 87 GLU A N 1
ATOM 653 C CA . GLU A 1 87 ? 21.399 14.274 -9.517 1.00 93.31 87 GLU A CA 1
ATOM 654 C C . GLU A 1 87 ? 21.411 14.301 -7.985 1.00 93.31 87 GLU A C 1
ATOM 656 O O . GLU A 1 87 ? 20.538 14.906 -7.351 1.00 93.31 87 GLU A O 1
ATOM 661 N N . VAL A 1 88 ? 22.405 13.652 -7.378 1.00 92.56 88 VAL A N 1
ATOM 662 C CA . VAL A 1 88 ? 22.477 13.440 -5.922 1.00 92.56 88 VAL A CA 1
ATOM 663 C C . VAL A 1 88 ? 22.482 14.765 -5.158 1.00 92.56 88 VAL A C 1
ATOM 665 O O . VAL A 1 88 ? 21.810 14.896 -4.134 1.00 92.56 88 VAL A O 1
ATOM 668 N N . GLU A 1 89 ? 23.159 15.783 -5.682 1.00 93.12 89 GLU A N 1
ATOM 669 C CA . GLU A 1 89 ? 23.234 17.119 -5.092 1.00 93.12 89 GLU A CA 1
ATOM 670 C C . GLU A 1 89 ? 21.857 17.787 -5.009 1.00 93.12 89 GLU A C 1
ATOM 672 O O . GLU A 1 89 ? 21.584 18.535 -4.067 1.00 93.12 89 GLU A O 1
ATOM 677 N N . ARG A 1 90 ? 20.965 17.484 -5.962 1.00 89.12 90 ARG A N 1
ATOM 678 C CA . ARG A 1 90 ? 19.602 18.028 -6.028 1.00 89.12 90 ARG A CA 1
ATOM 679 C C . ARG A 1 90 ? 18.607 17.280 -5.149 1.00 89.12 90 ARG A C 1
ATOM 681 O O . ARG A 1 90 ? 17.497 17.768 -4.980 1.00 89.12 90 ARG A O 1
ATOM 688 N N . ARG A 1 91 ? 18.981 16.151 -4.543 1.00 92.44 91 ARG A N 1
ATOM 689 C CA . ARG A 1 91 ? 18.104 15.392 -3.625 1.00 92.44 91 ARG A CA 1
ATOM 690 C C . ARG A 1 91 ? 17.975 16.043 -2.248 1.00 92.44 91 ARG A C 1
ATOM 692 O O . ARG A 1 91 ? 17.179 15.607 -1.424 1.00 92.44 91 ARG A O 1
ATOM 699 N N . ARG A 1 92 ? 18.792 17.059 -1.957 1.00 90.56 92 ARG A N 1
ATOM 700 C CA . ARG A 1 92 ? 18.841 17.710 -0.644 1.00 90.56 92 ARG A CA 1
ATOM 701 C C . ARG A 1 92 ? 17.869 18.885 -0.565 1.00 90.56 92 ARG A C 1
ATOM 703 O O . ARG A 1 92 ? 17.709 19.640 -1.520 1.00 90.56 92 ARG A O 1
ATOM 710 N N . ASN A 1 93 ? 17.317 19.096 0.630 1.00 89.88 93 ASN A N 1
ATOM 711 C CA . ASN A 1 93 ? 16.546 20.289 1.005 1.00 89.88 93 ASN A CA 1
ATOM 712 C C . ASN A 1 93 ? 15.284 20.540 0.162 1.00 89.88 93 ASN A C 1
ATOM 714 O O . ASN A 1 93 ? 14.871 21.685 -0.008 1.00 89.88 93 ASN A O 1
ATOM 718 N N . ASN A 1 94 ? 14.675 19.487 -0.379 1.00 90.62 94 ASN A N 1
ATOM 719 C CA . ASN A 1 94 ? 13.397 19.564 -1.074 1.00 90.62 94 ASN A CA 1
ATOM 720 C C . ASN A 1 94 ? 12.669 18.213 -1.001 1.00 90.62 94 ASN A C 1
ATOM 722 O O . ASN A 1 94 ? 13.230 17.225 -0.536 1.00 90.62 94 ASN A O 1
ATOM 726 N N . PHE A 1 95 ? 11.421 18.199 -1.458 1.00 91.00 95 PHE A N 1
ATOM 727 C CA . PHE A 1 95 ? 10.567 17.010 -1.528 1.00 91.00 95 PHE A CA 1
ATOM 728 C C . PHE A 1 95 ? 10.355 16.550 -2.979 1.00 91.00 95 PHE A C 1
ATOM 730 O O . PHE A 1 95 ? 9.318 15.981 -3.304 1.00 91.00 95 PHE A O 1
ATOM 737 N N . THR A 1 96 ? 11.298 16.859 -3.872 1.00 92.88 96 THR A N 1
ATOM 738 C CA . THR A 1 96 ? 11.211 16.441 -5.275 1.00 92.88 96 THR A CA 1
ATOM 739 C C . THR A 1 96 ? 11.392 14.936 -5.356 1.00 92.88 96 THR A C 1
ATOM 741 O O . THR A 1 96 ? 12.256 14.366 -4.685 1.00 92.88 96 THR A O 1
ATOM 744 N N . GLU A 1 97 ? 10.585 14.303 -6.199 1.00 93.38 97 GLU A N 1
ATOM 745 C CA . GLU A 1 97 ? 10.703 12.885 -6.498 1.00 93.38 97 GLU A CA 1
ATOM 746 C C . GLU A 1 97 ? 12.101 12.560 -7.042 1.00 93.38 97 GLU A C 1
ATOM 748 O O . GLU A 1 97 ? 12.635 13.254 -7.912 1.00 93.38 97 GLU A O 1
ATOM 753 N N . VAL A 1 98 ? 12.723 11.525 -6.475 1.00 95.06 98 VAL A N 1
ATOM 754 C CA . VAL A 1 98 ? 14.095 11.144 -6.825 1.00 95.06 98 VAL A CA 1
ATOM 755 C C . VAL A 1 98 ? 14.120 10.241 -8.050 1.00 95.06 98 VAL A C 1
ATOM 757 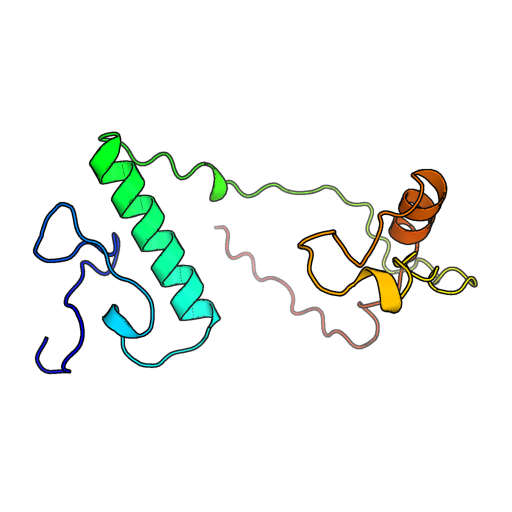O O . VAL A 1 98 ? 14.971 10.429 -8.920 1.00 95.06 98 VAL A O 1
ATOM 760 N N . GLU A 1 99 ? 13.215 9.265 -8.092 1.00 94.62 99 GLU A N 1
ATOM 761 C CA . GLU A 1 99 ? 13.038 8.330 -9.200 1.00 94.62 99 GLU A CA 1
ATOM 762 C C . GLU A 1 99 ? 12.063 8.938 -10.201 1.00 94.62 99 GLU A C 1
ATOM 764 O O . GLU A 1 99 ? 10.910 9.195 -9.885 1.00 94.62 99 GLU A O 1
ATOM 769 N N . LEU A 1 100 ? 12.540 9.215 -11.406 1.00 94.38 100 LEU A N 1
ATOM 770 C CA . LEU A 1 100 ? 11.728 9.815 -12.453 1.00 94.38 100 LEU A CA 1
ATOM 771 C C . LEU A 1 100 ? 11.041 8.717 -13.275 1.00 94.38 100 LEU A C 1
ATOM 773 O O . LEU A 1 100 ? 11.587 7.616 -13.417 1.00 94.38 100 LEU A O 1
ATOM 777 N N . PRO A 1 101 ? 9.872 9.008 -13.872 1.00 94.69 101 PRO A N 1
ATOM 778 C CA . PRO A 1 101 ? 9.178 8.038 -14.701 1.00 94.69 101 PRO A CA 1
ATOM 779 C C . PRO A 1 101 ? 9.986 7.702 -15.958 1.00 94.69 101 PRO A C 1
ATOM 781 O O . PRO A 1 101 ? 10.687 8.542 -16.533 1.00 94.69 101 PRO A O 1
ATOM 784 N N . TRP A 1 102 ? 9.837 6.466 -16.427 1.00 96.00 102 TRP A N 1
ATOM 785 C CA . TRP A 1 102 ? 10.260 6.102 -17.772 1.00 96.00 102 TRP A CA 1
ATOM 786 C C . TRP A 1 102 ? 9.440 6.845 -18.825 1.00 96.00 102 TRP A C 1
ATOM 788 O O . TRP A 1 102 ? 8.287 7.217 -18.605 1.00 96.00 102 TRP A O 1
ATOM 798 N N . THR A 1 103 ? 10.025 7.009 -20.011 1.00 95.81 103 THR A N 1
ATOM 799 C CA . THR A 1 103 ? 9.237 7.387 -21.183 1.00 95.81 103 THR A CA 1
ATOM 800 C C . THR A 1 103 ? 8.248 6.269 -21.505 1.00 95.81 103 THR A C 1
ATOM 802 O O . THR A 1 103 ? 8.535 5.092 -21.281 1.00 95.81 103 THR A O 1
ATOM 805 N N . GLU A 1 104 ? 7.089 6.623 -22.053 1.00 96.06 104 GLU A N 1
ATOM 806 C CA . GLU A 1 104 ? 6.034 5.661 -22.392 1.00 96.06 104 GLU A CA 1
ATOM 807 C C . GLU A 1 104 ? 6.542 4.444 -23.200 1.00 96.06 104 GLU A C 1
ATOM 809 O O . GLU A 1 104 ? 6.256 3.318 -22.790 1.00 96.06 104 GLU A O 1
ATOM 814 N N . PRO A 1 105 ? 7.386 4.592 -24.247 1.00 95.50 105 PRO A N 1
ATOM 815 C CA . PRO A 1 105 ? 7.907 3.436 -24.983 1.00 95.50 105 PRO A CA 1
ATOM 816 C C . PRO A 1 105 ? 8.792 2.515 -24.135 1.00 95.50 105 PRO A C 1
ATOM 818 O O . PRO A 1 105 ? 8.767 1.295 -24.293 1.00 95.50 105 PRO A O 1
ATOM 821 N N . VAL A 1 106 ? 9.588 3.088 -23.226 1.00 94.31 106 VAL A N 1
ATOM 822 C CA . VAL A 1 106 ? 10.435 2.314 -22.312 1.00 94.31 106 VAL A CA 1
ATOM 823 C C . VAL A 1 106 ? 9.570 1.571 -21.301 1.00 94.31 106 VAL A C 1
ATOM 825 O O . VAL A 1 106 ? 9.829 0.395 -21.051 1.00 94.31 106 VAL A O 1
ATOM 828 N N . ALA A 1 107 ? 8.546 2.233 -20.760 1.00 93.25 107 ALA A N 1
ATOM 829 C CA . ALA A 1 107 ? 7.619 1.638 -19.809 1.00 93.25 107 ALA A CA 1
ATOM 830 C C . ALA A 1 107 ? 6.880 0.443 -20.421 1.00 93.25 107 ALA A C 1
ATOM 832 O O . ALA A 1 107 ? 6.941 -0.644 -19.853 1.00 93.25 107 ALA A O 1
ATOM 833 N N . LEU A 1 108 ? 6.289 0.605 -21.610 1.00 91.31 108 LEU A N 1
ATOM 834 C CA . LEU A 1 108 ? 5.599 -0.477 -22.323 1.00 91.31 108 LEU A CA 1
ATOM 835 C C . LEU A 1 108 ? 6.523 -1.680 -22.559 1.00 91.31 108 LEU A C 1
ATOM 837 O O . LEU A 1 108 ? 6.204 -2.798 -22.159 1.00 91.31 108 LEU A O 1
ATOM 841 N N . ARG A 1 109 ? 7.731 -1.439 -23.085 1.00 90.25 109 ARG A N 1
ATOM 842 C CA . ARG A 1 109 ? 8.736 -2.491 -23.310 1.00 90.25 109 ARG A CA 1
ATOM 843 C C . ARG A 1 109 ? 9.164 -3.201 -22.016 1.00 90.25 109 ARG A C 1
ATOM 845 O O . ARG A 1 109 ? 9.482 -4.389 -22.035 1.00 90.25 109 ARG A O 1
ATOM 852 N N . GLN A 1 110 ? 9.252 -2.486 -20.894 1.00 90.38 110 GLN A N 1
ATOM 853 C CA . GLN A 1 110 ? 9.605 -3.087 -19.602 1.00 90.38 110 GLN A CA 1
ATOM 854 C C . GLN A 1 110 ? 8.421 -3.833 -18.965 1.00 90.38 110 GLN A C 1
ATOM 856 O O . GLN A 1 110 ? 8.661 -4.788 -18.232 1.00 90.38 110 GLN A O 1
ATOM 861 N N . CYS A 1 111 ? 7.171 -3.465 -19.267 1.00 86.75 111 CYS A N 1
ATOM 862 C CA . CYS A 1 111 ? 5.980 -4.222 -18.864 1.00 86.75 111 CYS A CA 1
ATOM 863 C C . CYS A 1 111 ? 5.866 -5.567 -19.594 1.00 86.75 111 CYS A C 1
ATOM 865 O O . CYS A 1 111 ? 5.456 -6.552 -18.991 1.00 86.75 111 CYS A O 1
ATOM 867 N N . GLU A 1 112 ? 6.275 -5.629 -20.862 1.00 83.69 112 GLU A N 1
ATOM 868 C CA . GLU A 1 112 ? 6.297 -6.867 -21.662 1.00 83.69 112 GLU A CA 1
ATOM 869 C C . GLU A 1 112 ? 7.450 -7.816 -21.284 1.00 83.69 112 GLU A C 1
ATOM 871 O O . GLU A 1 112 ? 7.512 -8.962 -21.731 1.00 83.69 112 GLU A O 1
ATOM 876 N N . ARG A 1 113 ? 8.386 -7.362 -20.443 1.00 84.19 113 ARG A N 1
ATOM 877 C CA . ARG A 1 113 ? 9.556 -8.140 -20.036 1.00 84.19 113 ARG A CA 1
ATOM 878 C C . ARG A 1 113 ? 9.179 -9.182 -18.977 1.00 84.19 113 ARG A C 1
ATOM 880 O O . ARG A 1 113 ? 9.243 -8.911 -17.778 1.00 84.19 113 ARG A O 1
ATOM 887 N N . CYS A 1 114 ? 8.848 -10.397 -19.414 1.00 77.94 114 CYS A N 1
ATOM 888 C CA . CYS A 1 114 ? 8.677 -11.540 -18.515 1.00 77.94 114 CYS A CA 1
ATOM 889 C C . CYS A 1 114 ? 10.001 -11.882 -17.804 1.00 77.94 114 CYS A C 1
ATOM 891 O O . CYS A 1 114 ? 11.044 -12.047 -18.437 1.00 77.94 114 CYS A O 1
ATOM 893 N N . LEU A 1 115 ? 9.957 -11.987 -16.472 1.00 74.25 115 LEU A N 1
ATOM 894 C CA . LEU A 1 115 ? 11.090 -12.366 -15.614 1.00 74.25 115 LEU A CA 1
ATOM 895 C C . LEU A 1 115 ? 11.045 -13.834 -15.163 1.00 74.25 115 LEU A C 1
ATOM 897 O O . LEU A 1 115 ? 11.876 -14.238 -14.353 1.00 74.25 115 LEU A O 1
ATOM 901 N N . ARG A 1 116 ? 10.072 -14.606 -15.663 1.00 78.06 116 ARG A N 1
ATOM 902 C CA . ARG A 1 116 ? 9.828 -16.006 -15.297 1.00 78.06 116 ARG A CA 1
ATOM 903 C C . ARG A 1 116 ? 9.740 -16.240 -13.787 1.00 78.06 116 ARG A C 1
ATOM 905 O O . ARG A 1 116 ? 10.408 -17.108 -13.231 1.00 78.06 116 ARG A O 1
ATOM 912 N N . CYS A 1 117 ? 8.903 -15.452 -13.104 1.00 70.50 117 CYS A N 1
ATOM 913 C CA . CYS A 1 117 ? 8.633 -15.651 -11.674 1.00 70.50 117 CYS A CA 1
ATOM 914 C C . CYS A 1 117 ? 7.953 -17.000 -11.365 1.00 70.50 117 CYS A C 1
ATOM 916 O O . CYS A 1 117 ? 7.909 -17.401 -10.205 1.00 70.50 117 CYS A O 1
ATOM 918 N N . ASP A 1 118 ? 7.448 -17.695 -12.390 1.00 73.38 118 ASP A N 1
ATOM 919 C CA . ASP A 1 118 ? 6.943 -19.069 -12.344 1.00 73.38 118 ASP A CA 1
ATOM 920 C C . ASP A 1 118 ? 8.052 -20.114 -12.148 1.00 73.38 118 ASP A C 1
ATOM 922 O O . ASP A 1 118 ? 7.801 -21.179 -11.583 1.00 73.38 118 ASP A O 1
ATOM 926 N N . VAL A 1 119 ? 9.285 -19.836 -12.584 1.00 73.88 119 VAL A N 1
ATOM 927 C CA . VAL A 1 119 ? 10.379 -20.810 -12.511 1.00 73.88 119 VAL A CA 1
ATOM 928 C C . VAL A 1 119 ? 10.779 -21.015 -11.050 1.00 73.88 119 VAL A C 1
ATOM 930 O O . VAL A 1 119 ? 11.361 -20.142 -10.410 1.00 73.88 119 VAL A O 1
ATOM 933 N N . GLY A 1 120 ? 10.463 -22.199 -10.522 1.00 68.50 120 GLY A N 1
ATOM 934 C CA . GLY A 1 120 ? 10.683 -22.566 -9.120 1.00 68.50 120 GLY A CA 1
ATOM 935 C C . GLY A 1 120 ? 9.485 -22.304 -8.200 1.00 68.50 120 GLY A C 1
ATOM 936 O O . GLY A 1 120 ? 9.561 -22.633 -7.018 1.00 68.50 120 GLY A O 1
ATOM 937 N N . ALA A 1 121 ? 8.380 -21.760 -8.719 1.00 66.31 121 ALA A N 1
ATOM 938 C CA . ALA A 1 121 ? 7.133 -21.650 -7.977 1.00 66.31 121 ALA A CA 1
ATOM 939 C C . ALA A 1 121 ? 6.346 -22.967 -8.065 1.00 66.31 121 ALA A C 1
ATOM 941 O O . ALA A 1 121 ? 5.982 -23.426 -9.148 1.00 66.31 121 ALA A O 1
ATOM 942 N N . GLU A 1 122 ? 6.032 -23.572 -6.919 1.00 67.50 122 GLU A N 1
ATOM 943 C CA . GLU A 1 122 ? 5.021 -24.627 -6.868 1.00 67.50 122 GLU A CA 1
ATOM 944 C C . GLU A 1 122 ? 3.640 -23.977 -6.985 1.00 67.50 122 GLU A C 1
ATOM 946 O O . GLU A 1 122 ? 3.154 -23.322 -6.060 1.00 67.50 122 GLU A O 1
ATOM 951 N N . LEU A 1 123 ? 2.999 -24.147 -8.142 1.00 62.69 123 LEU A N 1
ATOM 952 C CA . LEU A 1 123 ? 1.602 -23.772 -8.322 1.00 62.69 123 LEU A CA 1
ATOM 953 C C . LEU A 1 123 ? 0.737 -24.706 -7.470 1.00 62.69 123 LEU A C 1
ATOM 955 O O . LEU A 1 123 ? 0.308 -25.773 -7.913 1.00 62.69 123 LEU A O 1
ATOM 959 N N . LEU A 1 124 ? 0.469 -24.297 -6.230 1.00 58.25 124 LEU A N 1
ATOM 960 C CA . LEU A 1 124 ? -0.610 -24.879 -5.447 1.00 58.25 124 LEU A CA 1
ATOM 961 C C . LEU A 1 124 ? -1.893 -24.666 -6.248 1.00 58.25 124 LEU A C 1
ATOM 963 O O . LEU A 1 124 ? -2.283 -23.529 -6.525 1.00 58.25 124 LEU A O 1
ATOM 967 N N . LYS A 1 125 ? -2.532 -25.763 -6.666 1.00 51.00 125 LYS A N 1
ATOM 968 C CA . LYS A 1 125 ? -3.857 -25.699 -7.281 1.00 51.00 125 LYS A CA 1
ATOM 969 C C . LYS A 1 125 ? -4.738 -24.893 -6.331 1.00 51.00 125 LYS A C 1
ATOM 971 O O . LYS A 1 125 ? -4.929 -25.311 -5.192 1.00 51.00 125 LYS A O 1
ATOM 976 N N . LYS A 1 126 ? -5.250 -23.744 -6.784 1.00 48.97 126 LYS A N 1
ATOM 977 C CA . LYS A 1 126 ? -6.358 -23.080 -6.098 1.00 48.97 126 LYS A CA 1
ATOM 978 C C . LYS A 1 126 ? -7.493 -24.097 -6.071 1.00 48.97 126 LYS A C 1
ATOM 980 O O . LYS A 1 126 ? -8.145 -24.320 -7.089 1.00 48.97 126 LYS A O 1
ATOM 985 N N . GLU A 1 127 ? -7.692 -24.755 -4.934 1.00 45.56 127 GLU A N 1
ATOM 986 C CA . GLU A 1 127 ? -8.985 -25.359 -4.651 1.00 45.56 127 GLU A CA 1
ATOM 987 C C . GLU A 1 127 ? -10.026 -24.249 -4.819 1.00 45.56 127 GLU A C 1
ATOM 989 O O . GLU A 1 127 ? -9.763 -23.079 -4.529 1.00 45.56 127 GLU A O 1
ATOM 994 N N . ALA A 1 128 ? -11.167 -24.586 -5.406 1.00 44.53 128 ALA A N 1
ATOM 995 C CA . ALA A 1 128 ? -12.230 -23.636 -5.672 1.00 44.53 128 ALA A CA 1
ATOM 996 C C . ALA A 1 128 ? -12.783 -23.092 -4.339 1.00 44.53 128 ALA A C 1
ATOM 998 O O . ALA A 1 128 ? -13.718 -23.650 -3.784 1.00 44.53 128 ALA A O 1
ATOM 999 N N . VAL A 1 129 ? -12.207 -22.005 -3.814 1.00 39.62 129 VAL A N 1
ATOM 1000 C CA . VAL A 1 129 ? -12.676 -21.318 -2.588 1.00 39.62 129 VAL A CA 1
ATOM 1001 C C . VAL A 1 129 ? -13.856 -20.368 -2.888 1.00 39.62 129 VAL A C 1
ATOM 1003 O O . VAL A 1 129 ? -14.236 -19.535 -2.075 1.00 39.62 129 VAL A O 1
ATOM 1006 N N . HIS A 1 130 ? -14.495 -20.510 -4.050 1.00 32.59 130 HIS A N 1
ATOM 1007 C CA . HIS A 1 130 ? -15.711 -19.777 -4.411 1.00 32.59 130 HIS A CA 1
ATOM 1008 C C . HIS A 1 130 ? -16.816 -20.734 -4.874 1.00 32.59 130 HIS A C 1
ATOM 1010 O O . HIS A 1 130 ? -17.244 -20.688 -6.027 1.00 32.59 130 HIS A O 1
ATOM 1016 N N . ALA A 1 131 ? -17.250 -21.605 -3.961 1.00 31.98 131 ALA A N 1
ATOM 1017 C CA . ALA A 1 131 ? -18.560 -22.251 -4.001 1.00 31.98 131 ALA A CA 1
ATOM 1018 C C . ALA A 1 131 ? -19.375 -21.794 -2.788 1.00 31.98 131 ALA A C 1
ATOM 1020 O O . ALA A 1 131 ? -18.775 -21.708 -1.691 1.00 31.98 131 ALA A O 1
#

Foldseek 3Di:
DVVQAFDADQQQQAGPDLQDGDFDCRHPNDDDPVRRVVRVLSNVQNNCCSVPVDRDSVVPDDDPDPDDDDLPDDFDPDDQDDFDADDPVVVPDDDDDGGDDDDPVSVVVNVPGDPNPVVVDDPDPPDCPPD

Sequence (131 aa):
NDDGFIRTDPTTGQTSLPWVFSGGDAATGPSSVVNAIAAGERAAVGIDTYLCGEERAFWRIDRTVDVPFDIDSDPVAYEREPLPTIEVERRRNNFTEVELPWTEPVALRQCERCLRCDVGAELLKKEAVHA

pLDDT: mean 85.84, std 13.34, range [31.98, 97.38]

Secondary structure (DSSP, 8-state):
-TTSSPP--TTT-B-SSTT-B--THHHH-S--HHHHHHHHHHHHHHHHHHHHSS---GGGS---------TTPPPPSSPPPPPPB--GGGGSSS---SBPPPPHHHHHHHHS----TTTT-----------

Radius of gyration: 22.43 Å; chains: 1; bounding box: 48×46×56 Å